Protein AF-A0A8T7EE71-F1 (afdb_monomer)

Mean predicted aligned error: 6.22 Å

Sequence (119 aa):
MILLFSFALTGLCLAYASLSLMQTAVTARWGGRTGWLFVLAALALAGLGVYIGRFLRWNSWDVFSNPTSLLLDLHLTLTTPLLLARTAVVTLGLTAVFTFTYITFTVLPQLSVSKRLGD

pLDDT: mean 88.12, std 9.08, range [51.06, 96.94]

Structure (mmCIF, N/CA/C/O backbone):
data_AF-A0A8T7EE71-F1
#
_entry.id   AF-A0A8T7EE7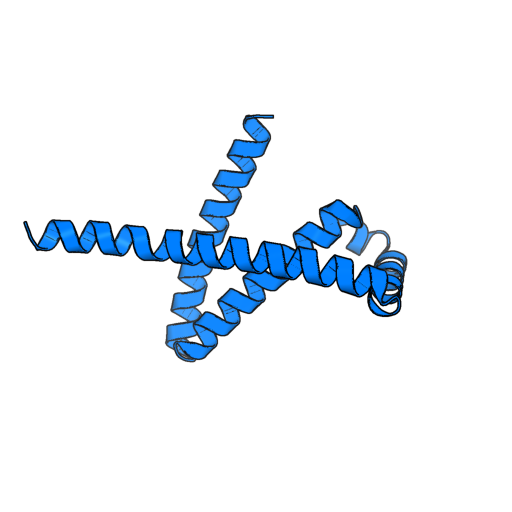1-F1
#
loop_
_atom_site.group_PDB
_atom_site.id
_atom_site.type_symbol
_atom_site.label_atom_id
_atom_site.label_alt_id
_atom_site.label_comp_id
_atom_site.label_asym_id
_atom_site.label_entity_id
_atom_site.label_seq_id
_atom_site.pdbx_PDB_ins_code
_atom_site.Cartn_x
_atom_site.Cartn_y
_atom_site.Cartn_z
_atom_site.occupancy
_atom_site.B_iso_or_equiv
_atom_site.auth_seq_id
_atom_site.auth_comp_id
_atom_site.auth_asym_id
_atom_site.auth_atom_id
_atom_site.pdbx_PDB_model_num
ATOM 1 N N . MET A 1 1 ? 19.239 14.069 4.786 1.00 75.19 1 MET A N 1
ATOM 2 C CA . MET A 1 1 ? 18.740 12.682 4.631 1.00 75.19 1 MET A CA 1
ATOM 3 C C . MET A 1 1 ? 17.862 12.230 5.794 1.00 75.19 1 MET A C 1
ATOM 5 O O . MET A 1 1 ? 16.815 11.664 5.524 1.00 75.19 1 MET A O 1
ATOM 9 N N . ILE A 1 2 ? 18.197 12.563 7.050 1.00 93.06 2 ILE A N 1
ATOM 10 C CA . ILE A 1 2 ? 17.329 12.293 8.217 1.00 93.06 2 ILE A CA 1
ATOM 11 C C . ILE A 1 2 ? 15.915 12.875 8.0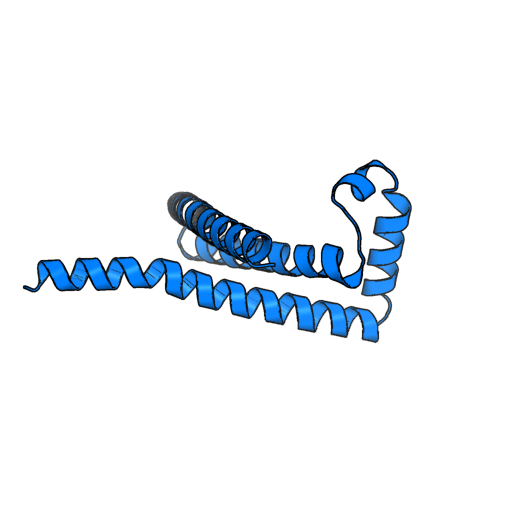75 1.00 93.06 2 ILE A C 1
ATOM 13 O O . ILE A 1 2 ? 14.958 12.166 8.335 1.00 93.06 2 ILE A O 1
ATOM 17 N N . LEU A 1 3 ? 15.757 14.105 7.569 1.00 94.50 3 LEU A N 1
ATOM 18 C CA . LEU A 1 3 ? 14.428 14.713 7.383 1.00 94.50 3 LEU A CA 1
ATOM 19 C C . LEU A 1 3 ? 13.527 13.926 6.419 1.00 94.50 3 LEU A C 1
ATOM 21 O O . LEU A 1 3 ? 12.364 13.694 6.725 1.00 94.50 3 LEU A O 1
ATOM 25 N N . LEU A 1 4 ? 14.068 13.483 5.278 1.00 93.50 4 LEU A N 1
ATOM 26 C CA . LEU A 1 4 ? 13.321 12.683 4.299 1.00 93.50 4 LEU A CA 1
ATOM 27 C C . LEU A 1 4 ? 12.935 11.322 4.878 1.00 93.50 4 LEU A C 1
ATOM 29 O O . LEU A 1 4 ? 11.827 10.848 4.653 1.00 93.50 4 LEU A O 1
ATOM 33 N N . PHE A 1 5 ? 13.836 10.715 5.650 1.00 93.19 5 PHE A N 1
ATOM 34 C CA . PHE A 1 5 ? 13.567 9.453 6.324 1.00 93.19 5 PHE A CA 1
ATOM 35 C C . PHE A 1 5 ? 12.482 9.599 7.396 1.00 93.19 5 PHE A C 1
ATOM 37 O O . PHE A 1 5 ? 11.525 8.830 7.401 1.00 93.19 5 PHE A O 1
ATOM 44 N N . SER A 1 6 ? 12.570 10.622 8.249 1.00 93.94 6 SER A N 1
ATOM 45 C CA . SER A 1 6 ? 11.541 10.918 9.249 1.00 93.94 6 SER A CA 1
ATOM 46 C C . SER A 1 6 ? 10.194 11.227 8.600 1.00 93.94 6 SER A C 1
ATOM 48 O O . SER A 1 6 ? 9.169 10.747 9.071 1.00 93.94 6 SER A O 1
ATOM 50 N N . PHE A 1 7 ? 10.177 11.976 7.495 1.00 94.88 7 PHE A N 1
ATOM 51 C CA . PHE A 1 7 ? 8.951 12.242 6.743 1.00 94.88 7 PHE A CA 1
ATOM 52 C C . PHE A 1 7 ? 8.347 10.957 6.164 1.00 94.88 7 PHE A C 1
ATOM 54 O O . PHE A 1 7 ? 7.147 10.729 6.305 1.00 94.88 7 PHE A O 1
ATOM 61 N N . ALA A 1 8 ? 9.173 10.084 5.578 1.00 93.19 8 ALA A N 1
ATOM 62 C CA . ALA A 1 8 ? 8.728 8.797 5.053 1.00 93.19 8 ALA A CA 1
ATOM 63 C C . ALA A 1 8 ? 8.165 7.883 6.154 1.00 93.19 8 ALA A C 1
ATOM 65 O O . ALA A 1 8 ? 7.111 7.282 5.959 1.00 93.19 8 ALA A O 1
ATOM 66 N N . LEU A 1 9 ? 8.820 7.811 7.319 1.00 94.12 9 LEU A N 1
ATOM 67 C CA . LEU A 1 9 ? 8.329 7.038 8.463 1.00 94.12 9 LEU A CA 1
ATOM 68 C C . LEU A 1 9 ? 7.004 7.583 8.997 1.00 94.12 9 LEU A C 1
ATOM 70 O O . LEU A 1 9 ? 6.065 6.815 9.188 1.00 94.12 9 LEU A O 1
ATOM 74 N N . THR A 1 10 ? 6.899 8.897 9.200 1.00 95.25 10 THR A N 1
ATOM 75 C CA . THR A 1 10 ? 5.651 9.524 9.654 1.00 95.25 10 THR A CA 1
ATOM 76 C C . THR A 1 10 ? 4.527 9.287 8.651 1.00 95.25 10 THR A C 1
ATOM 78 O O . THR A 1 10 ? 3.429 8.900 9.047 1.00 95.25 10 THR A O 1
ATOM 81 N N . GLY A 1 11 ? 4.805 9.448 7.354 1.00 95.38 11 GLY A N 1
ATOM 82 C CA . GLY A 1 11 ? 3.851 9.151 6.288 1.00 95.38 11 GLY A CA 1
ATOM 83 C C . GLY A 1 11 ? 3.398 7.690 6.296 1.00 95.38 11 GLY A C 1
ATOM 84 O O . GLY A 1 11 ? 2.205 7.426 6.167 1.00 95.38 11 GLY A O 1
ATOM 85 N N . LEU A 1 12 ? 4.316 6.746 6.523 1.00 95.19 12 LEU A N 1
ATOM 86 C CA . LEU A 1 12 ? 3.997 5.321 6.623 1.00 95.19 12 LEU A CA 1
ATOM 87 C C . LEU A 1 12 ? 3.106 5.014 7.836 1.00 95.19 12 LEU A C 1
ATOM 89 O O . LEU A 1 12 ? 2.102 4.318 7.696 1.00 95.19 12 LEU A O 1
ATOM 93 N N . CYS A 1 13 ? 3.423 5.572 9.007 1.00 95.38 13 CYS A N 1
ATOM 94 C CA . CYS A 1 13 ? 2.590 5.437 10.204 1.00 95.38 13 CYS A CA 1
ATOM 95 C C . CYS A 1 13 ? 1.176 5.988 9.973 1.00 95.38 13 CYS A C 1
ATOM 97 O O . CYS A 1 13 ? 0.191 5.346 10.338 1.00 95.38 13 CYS A O 1
ATOM 99 N N . LEU A 1 14 ? 1.068 7.157 9.332 1.00 96.06 14 LEU A N 1
ATOM 100 C CA . LEU A 1 14 ? -0.219 7.779 9.019 1.00 96.06 14 LEU A CA 1
ATOM 101 C C . LEU A 1 14 ? -1.016 6.951 8.001 1.00 96.06 14 LEU A C 1
ATOM 103 O O . LEU A 1 14 ? -2.225 6.774 8.158 1.00 96.06 14 LEU A O 1
ATOM 107 N N . ALA A 1 15 ? -0.338 6.386 6.999 1.00 95.44 15 ALA A N 1
ATOM 108 C CA . ALA A 1 15 ? -0.942 5.475 6.035 1.00 95.44 15 ALA A CA 1
ATOM 109 C C . ALA A 1 15 ? -1.501 4.218 6.719 1.00 95.4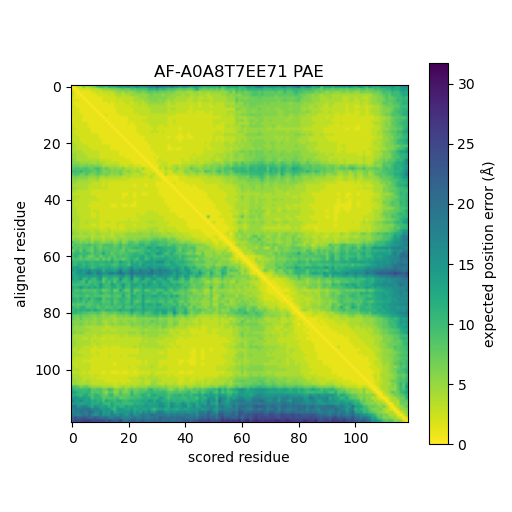4 15 ALA A C 1
ATOM 111 O O . ALA A 1 15 ? -2.633 3.830 6.438 1.00 95.44 15 ALA A O 1
ATOM 112 N N . TYR A 1 16 ? -0.765 3.614 7.657 1.00 96.56 16 TYR A N 1
ATOM 113 C CA . TYR A 1 16 ? -1.233 2.435 8.396 1.00 96.56 16 TYR A CA 1
ATOM 114 C C . TYR A 1 16 ? -2.388 2.739 9.350 1.00 96.56 16 TYR A C 1
ATOM 116 O O . TYR A 1 16 ? -3.320 1.941 9.431 1.00 96.56 16 TYR A O 1
ATOM 124 N N . ALA A 1 17 ? -2.381 3.897 10.014 1.00 95.06 17 ALA A N 1
ATOM 125 C CA . ALA A 1 17 ? -3.509 4.337 10.835 1.00 95.06 17 ALA A CA 1
ATOM 126 C C . ALA A 1 17 ? -4.783 4.562 9.996 1.00 95.06 17 ALA A C 1
ATOM 128 O O . ALA A 1 17 ? -5.871 4.143 10.382 1.00 95.06 17 ALA A O 1
ATOM 129 N N . SER A 1 18 ? -4.652 5.179 8.819 1.00 96.94 18 SER A N 1
ATOM 130 C CA . SER A 1 18 ? -5.771 5.350 7.883 1.00 96.94 18 SER A CA 1
ATOM 131 C C . SER A 1 18 ? -6.283 4.004 7.353 1.00 96.94 18 SER A C 1
ATOM 133 O O . SER A 1 18 ? -7.489 3.745 7.315 1.00 96.94 18 SER A O 1
ATOM 135 N N . LEU A 1 19 ? -5.362 3.105 6.995 1.00 96.50 19 LEU A N 1
ATOM 136 C CA . LEU A 1 19 ? -5.699 1.794 6.455 1.00 96.50 19 LEU A CA 1
ATOM 137 C C . LEU A 1 19 ? -6.415 0.908 7.479 1.00 96.50 19 LEU A C 1
ATOM 139 O O . LEU A 1 19 ? -7.339 0.195 7.097 1.00 96.50 19 LEU A O 1
ATOM 143 N N . SER A 1 20 ? -6.056 0.978 8.763 1.00 94.94 20 SER A N 1
ATOM 144 C CA . SER A 1 20 ? -6.728 0.204 9.815 1.00 94.94 20 SER A CA 1
ATOM 145 C C . SER A 1 20 ? -8.156 0.680 10.083 1.00 94.94 20 SER A C 1
ATOM 147 O O . SER A 1 20 ? -9.062 -0.144 10.256 1.00 94.94 20 SER A O 1
ATOM 149 N N . LEU A 1 21 ? -8.395 1.993 10.022 1.00 94.75 21 LEU A N 1
ATOM 150 C CA . LEU A 1 21 ? -9.742 2.568 10.073 1.00 94.75 21 LEU A CA 1
ATOM 151 C C . LEU A 1 21 ? -10.589 2.079 8.891 1.00 94.75 21 LEU A C 1
ATOM 153 O O . LEU A 1 21 ? -11.705 1.590 9.085 1.00 94.75 21 LEU A O 1
ATOM 157 N N . MET A 1 22 ? -10.036 2.130 7.676 1.00 96.06 22 MET A N 1
ATOM 158 C CA . MET A 1 22 ? -10.717 1.639 6.476 1.00 96.06 22 MET A CA 1
ATOM 159 C C . MET A 1 22 ? -10.945 0.126 6.512 1.00 96.06 22 MET A C 1
ATOM 161 O O . MET A 1 22 ? -12.040 -0.325 6.184 1.00 96.06 22 MET A O 1
ATOM 165 N N . GLN A 1 23 ? -9.971 -0.666 6.968 1.00 95.31 23 GLN A N 1
ATOM 166 C CA . GLN A 1 23 ? -10.136 -2.110 7.140 1.00 95.31 23 GLN A CA 1
ATOM 167 C C . GLN A 1 23 ? -11.302 -2.407 8.081 1.00 95.31 23 GLN A C 1
ATOM 169 O O . GLN A 1 23 ? -12.113 -3.282 7.779 1.00 95.31 23 GLN A O 1
ATOM 174 N N . THR A 1 24 ? -11.415 -1.673 9.189 1.00 93.75 24 THR A N 1
ATOM 175 C CA . THR A 1 24 ? -12.506 -1.840 10.158 1.00 93.75 24 THR A CA 1
ATOM 176 C C . THR A 1 24 ? -13.854 -1.472 9.539 1.00 93.75 24 THR A C 1
ATOM 178 O O . THR A 1 24 ? -14.806 -2.240 9.654 1.00 93.75 24 THR A O 1
ATOM 181 N N . ALA A 1 25 ? -13.931 -0.359 8.803 1.00 95.31 25 ALA A N 1
ATOM 182 C CA . ALA A 1 25 ? -15.151 0.067 8.114 1.00 95.31 25 ALA A CA 1
ATOM 183 C C . ALA A 1 25 ? -15.605 -0.934 7.030 1.00 95.31 25 ALA A C 1
ATOM 185 O O . ALA A 1 25 ? -16.779 -1.306 6.967 1.00 95.31 25 ALA A O 1
ATOM 186 N N . VAL A 1 26 ? -14.672 -1.419 6.206 1.00 95.12 26 VAL A N 1
ATOM 187 C CA . VAL A 1 26 ? -14.920 -2.439 5.170 1.00 95.12 26 VAL A CA 1
ATOM 188 C C . VAL A 1 26 ? -15.326 -3.766 5.811 1.00 95.12 26 VAL A C 1
ATOM 190 O O . VAL A 1 26 ? -16.251 -4.426 5.335 1.00 95.12 26 VAL A O 1
ATOM 193 N N . THR A 1 27 ? -14.677 -4.139 6.915 1.00 95.12 27 THR A N 1
ATOM 194 C CA . THR A 1 27 ? -14.994 -5.359 7.667 1.00 95.12 27 THR A CA 1
ATOM 195 C C . THR A 1 27 ? -16.389 -5.299 8.272 1.00 95.12 27 THR A C 1
ATOM 197 O O . THR A 1 27 ? -17.123 -6.281 8.190 1.00 95.12 27 THR A O 1
ATOM 200 N N . ALA A 1 28 ? -16.787 -4.148 8.817 1.00 93.12 28 ALA A N 1
ATOM 201 C CA . ALA A 1 28 ? -18.118 -3.954 9.379 1.00 93.12 28 ALA A CA 1
ATOM 202 C C . ALA A 1 28 ? -19.227 -4.052 8.317 1.00 93.12 28 ALA A C 1
ATOM 204 O O . ALA A 1 28 ? -20.317 -4.531 8.618 1.00 93.12 28 ALA A O 1
ATOM 205 N N . ARG A 1 29 ? -18.959 -3.624 7.073 1.00 93.44 29 ARG A N 1
ATOM 206 C CA . ARG A 1 29 ? -19.965 -3.596 5.998 1.00 93.44 29 ARG A CA 1
ATOM 207 C C . ARG A 1 29 ? -20.046 -4.883 5.175 1.00 93.44 29 ARG A C 1
ATOM 209 O O . ARG A 1 29 ? -21.136 -5.254 4.749 1.00 93.44 29 ARG A O 1
ATOM 216 N N . TRP A 1 30 ? -18.913 -5.534 4.917 1.00 90.94 30 TRP A N 1
ATOM 217 C CA . TRP A 1 30 ? -18.820 -6.659 3.97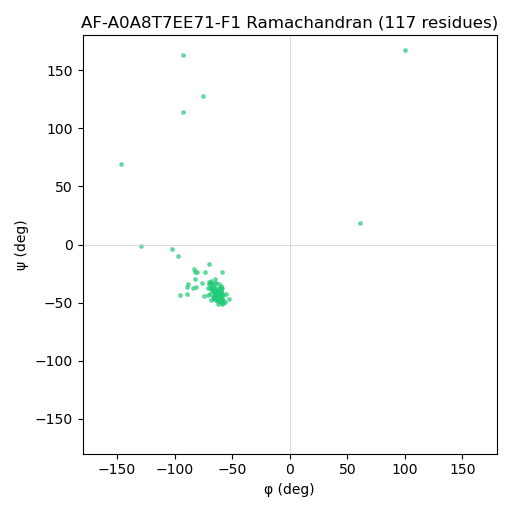3 1.00 90.94 30 TRP A CA 1
ATOM 218 C C . TRP A 1 30 ? -18.123 -7.907 4.543 1.00 90.94 30 TRP A C 1
ATOM 220 O O . TRP A 1 30 ? -18.064 -8.940 3.876 1.00 90.94 30 TRP A O 1
ATOM 230 N N . GLY A 1 31 ? -17.652 -7.848 5.794 1.00 93.50 31 GLY A N 1
ATOM 231 C CA . GLY A 1 31 ? -17.052 -8.969 6.518 1.00 93.50 31 GLY A CA 1
ATOM 232 C C . GLY A 1 31 ? -15.518 -8.967 6.552 1.00 93.50 31 GLY A C 1
ATOM 233 O O . GLY A 1 31 ? -14.832 -8.246 5.830 1.00 93.50 31 GLY A O 1
ATOM 234 N N . GLY A 1 32 ? -14.944 -9.816 7.411 1.00 90.06 32 GLY A N 1
ATOM 235 C 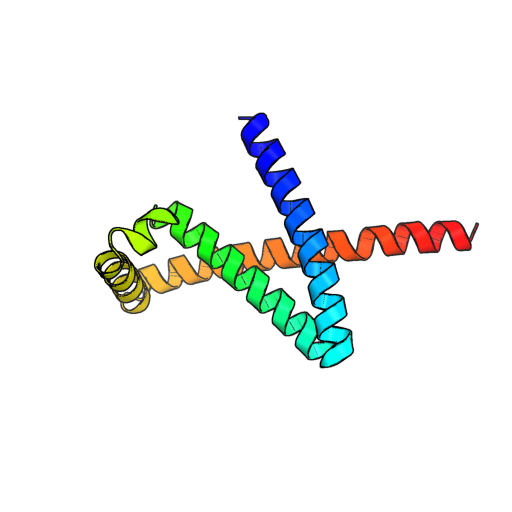CA . GLY A 1 32 ? -13.494 -9.826 7.667 1.00 90.06 32 GLY A CA 1
ATOM 236 C C . GLY A 1 32 ? -12.639 -10.204 6.455 1.00 90.06 32 GLY A C 1
ATOM 237 O O . GLY A 1 32 ? -11.550 -9.663 6.271 1.00 90.06 32 GLY A O 1
ATOM 238 N N . ARG A 1 33 ? -13.138 -11.092 5.583 1.00 93.00 33 ARG A N 1
ATOM 239 C CA . ARG A 1 33 ? -12.412 -11.520 4.373 1.00 93.00 33 ARG A CA 1
ATOM 240 C C . ARG A 1 33 ? -12.237 -10.370 3.382 1.00 93.00 33 ARG A C 1
ATOM 242 O O . ARG A 1 33 ? -11.141 -10.175 2.868 1.00 93.00 33 ARG A O 1
ATOM 249 N N . THR A 1 34 ? -13.288 -9.586 3.146 1.00 93.12 34 THR A N 1
ATOM 250 C CA . THR A 1 34 ? -13.228 -8.423 2.248 1.00 93.12 34 THR A CA 1
ATOM 251 C C . THR A 1 34 ? -12.380 -7.302 2.835 1.00 93.12 34 THR A C 1
ATOM 253 O O . THR A 1 34 ? -11.678 -6.632 2.085 1.00 93.12 34 THR A O 1
ATOM 256 N N . GLY A 1 35 ? -12.371 -7.139 4.164 1.00 93.31 35 GLY A N 1
ATOM 257 C CA . GLY A 1 35 ? -11.457 -6.223 4.852 1.00 93.31 35 GLY A CA 1
ATOM 258 C C . GLY A 1 35 ? -9.987 -6.543 4.579 1.00 93.31 35 GLY A C 1
ATOM 259 O O . GLY A 1 35 ? -9.222 -5.661 4.197 1.00 93.31 35 GLY A O 1
ATOM 260 N N . TRP A 1 36 ? -9.596 -7.812 4.703 1.00 95.19 36 TRP A N 1
ATOM 261 C CA . TRP A 1 36 ? -8.228 -8.244 4.393 1.00 95.19 36 TRP A CA 1
ATOM 262 C C . TRP A 1 36 ? -7.884 -8.154 2.906 1.00 95.19 36 TRP A C 1
ATOM 264 O O . TRP A 1 36 ? -6.790 -7.707 2.571 1.00 95.19 36 TRP A O 1
ATOM 274 N N . LEU A 1 37 ? -8.808 -8.518 2.011 1.00 96.00 37 LEU A N 1
ATOM 275 C CA . LEU A 1 37 ? -8.603 -8.345 0.568 1.00 96.00 37 LEU A CA 1
ATOM 276 C C . LEU A 1 37 ? -8.387 -6.872 0.202 1.00 96.00 37 LEU A C 1
ATOM 278 O O . LEU A 1 37 ? -7.496 -6.570 -0.588 1.00 96.00 37 LEU A O 1
ATOM 282 N N . PHE A 1 38 ? -9.148 -5.959 0.809 1.00 95.88 38 PHE A N 1
ATOM 283 C CA . PHE A 1 38 ? -8.970 -4.520 0.625 1.00 95.88 38 PHE A CA 1
ATOM 284 C C . PHE A 1 38 ? -7.585 -4.050 1.087 1.00 95.88 38 PHE A C 1
ATOM 286 O O . PHE A 1 38 ? -6.909 -3.335 0.351 1.00 95.88 38 PHE A O 1
ATOM 293 N N . VAL A 1 39 ? -7.132 -4.494 2.266 1.00 96.44 39 VAL A N 1
ATOM 294 C CA . VAL A 1 39 ? -5.784 -4.190 2.776 1.00 96.44 39 VAL A CA 1
ATOM 295 C C . VAL A 1 39 ? -4.711 -4.692 1.815 1.00 96.44 39 VAL A C 1
ATOM 297 O O . VAL A 1 39 ? -3.851 -3.915 1.409 1.00 96.44 39 VAL A O 1
ATOM 300 N N . LEU A 1 40 ? -4.775 -5.960 1.404 1.00 96.62 40 LEU A N 1
ATOM 301 C CA . LEU A 1 40 ? -3.791 -6.538 0.486 1.00 96.62 40 LEU A CA 1
ATOM 302 C C . LEU A 1 40 ? -3.771 -5.807 -0.859 1.00 96.62 40 LEU A C 1
ATOM 304 O O . LEU A 1 40 ? -2.692 -5.517 -1.370 1.00 96.62 40 LEU A O 1
ATOM 308 N N . ALA A 1 41 ? -4.937 -5.455 -1.404 1.00 96.62 41 ALA A N 1
ATOM 309 C CA . ALA A 1 41 ? -5.029 -4.670 -2.629 1.00 96.62 41 ALA A CA 1
ATOM 310 C C . ALA A 1 41 ? -4.402 -3.278 -2.455 1.00 96.62 41 ALA A C 1
ATOM 312 O O . ALA A 1 41 ? -3.564 -2.882 -3.262 1.00 96.62 41 ALA A O 1
ATOM 313 N N . ALA A 1 42 ? -4.735 -2.556 -1.383 1.00 96.69 42 ALA A N 1
ATOM 314 C CA . ALA A 1 42 ? -4.178 -1.232 -1.109 1.00 96.69 42 ALA A CA 1
ATOM 315 C C . ALA A 1 42 ? -2.646 -1.267 -0.958 1.00 96.69 42 ALA A C 1
ATOM 317 O O . ALA A 1 42 ? -1.946 -0.435 -1.538 1.00 96.69 42 ALA A O 1
ATOM 318 N N . LEU A 1 43 ? -2.108 -2.257 -0.238 1.00 96.75 43 LEU A N 1
ATOM 319 C CA . LEU A 1 43 ? -0.663 -2.435 -0.063 1.00 96.75 43 LEU A CA 1
ATOM 320 C C . LEU A 1 43 ? 0.037 -2.890 -1.354 1.00 96.75 43 LEU A C 1
ATOM 322 O O . LEU A 1 43 ? 1.174 -2.485 -1.613 1.00 96.75 43 LEU A O 1
ATOM 326 N N . ALA A 1 44 ? -0.631 -3.693 -2.187 1.00 95.00 44 ALA A N 1
ATOM 327 C CA . ALA A 1 44 ? -0.148 -4.059 -3.516 1.00 95.00 44 ALA A CA 1
ATOM 328 C C . ALA A 1 44 ? -0.039 -2.840 -4.433 1.00 95.00 44 ALA A C 1
ATOM 330 O O . ALA A 1 44 ? 1.011 -2.610 -5.038 1.00 95.00 44 ALA A O 1
ATOM 331 N N . LEU A 1 45 ? -1.083 -2.010 -4.468 1.00 94.44 45 LEU A N 1
ATOM 332 C CA . LEU A 1 45 ? -1.087 -0.760 -5.223 1.00 94.44 45 LEU A CA 1
ATOM 333 C C . LEU A 1 45 ? -0.023 0.217 -4.705 1.00 94.44 45 LEU A C 1
ATOM 335 O O . LEU A 1 45 ? 0.652 0.855 -5.510 1.00 94.44 45 LEU A O 1
ATOM 339 N N . ALA A 1 46 ? 0.191 0.297 -3.389 1.00 94.00 46 ALA A N 1
ATOM 340 C CA . ALA A 1 46 ? 1.262 1.111 -2.817 1.00 94.00 46 ALA A CA 1
ATOM 341 C C . ALA A 1 46 ? 2.656 0.624 -3.259 1.00 94.00 46 ALA A C 1
ATOM 343 O O . ALA A 1 46 ? 3.490 1.428 -3.678 1.00 94.00 46 ALA A O 1
ATOM 344 N N . GLY A 1 47 ? 2.902 -0.692 -3.230 1.00 93.44 47 GLY A N 1
ATOM 345 C CA . GLY A 1 47 ? 4.145 -1.291 -3.731 1.00 93.44 47 GLY A CA 1
ATOM 346 C C . GLY A 1 47 ? 4.367 -1.040 -5.227 1.00 93.44 47 GLY A C 1
ATOM 347 O O . GLY A 1 47 ? 5.483 -0.729 -5.648 1.00 93.44 47 GLY A O 1
ATOM 348 N N . LEU A 1 48 ? 3.302 -1.108 -6.031 1.00 91.38 48 LEU A N 1
ATOM 349 C CA . LEU A 1 48 ? 3.336 -0.760 -7.453 1.00 91.38 48 LEU A CA 1
ATOM 350 C C . LEU A 1 48 ? 3.653 0.728 -7.659 1.00 91.38 48 LEU A C 1
ATOM 352 O O . LEU A 1 48 ? 4.505 1.061 -8.478 1.00 91.38 48 LEU A O 1
ATOM 356 N N . GLY A 1 49 ? 3.031 1.620 -6.887 1.00 89.81 49 GLY A N 1
ATOM 357 C CA . GLY A 1 49 ? 3.293 3.060 -6.944 1.00 89.81 49 GLY A CA 1
ATOM 358 C C . GLY A 1 49 ? 4.754 3.404 -6.648 1.00 89.81 49 GLY A C 1
ATOM 359 O O . GLY A 1 49 ? 5.362 4.195 -7.369 1.00 89.81 49 GLY A O 1
ATOM 360 N N . VAL A 1 50 ? 5.362 2.746 -5.653 1.00 91.62 50 VAL A N 1
ATOM 361 C CA . VAL A 1 50 ? 6.801 2.883 -5.370 1.00 91.62 50 VAL A CA 1
ATOM 362 C C . VAL A 1 50 ? 7.646 2.405 -6.553 1.00 91.62 50 VAL A C 1
ATOM 364 O O . VAL A 1 50 ? 8.635 3.057 -6.887 1.00 91.62 50 VAL A O 1
ATOM 367 N N . TYR A 1 51 ? 7.272 1.299 -7.207 1.00 90.31 51 TYR A N 1
ATOM 368 C CA . TYR A 1 51 ? 7.979 0.832 -8.401 1.00 90.31 51 TYR A CA 1
ATOM 369 C C . TYR A 1 51 ? 7.905 1.860 -9.541 1.00 90.31 51 TYR A C 1
ATOM 371 O O . TYR A 1 51 ? 8.940 2.237 -10.097 1.00 90.31 51 TYR A O 1
ATOM 379 N N . ILE A 1 52 ? 6.703 2.364 -9.837 1.00 87.88 52 ILE A N 1
ATOM 380 C CA . ILE A 1 52 ? 6.474 3.370 -10.882 1.00 87.88 52 ILE A CA 1
ATOM 381 C C . ILE A 1 52 ? 7.310 4.628 -10.603 1.00 87.88 52 ILE A C 1
ATOM 383 O O . ILE A 1 52 ? 8.085 5.061 -11.454 1.00 87.88 52 ILE A O 1
ATOM 387 N N . GLY A 1 53 ? 7.243 5.173 -9.388 1.00 85.81 53 GLY A N 1
ATOM 388 C CA . GLY A 1 53 ? 7.990 6.383 -9.038 1.00 85.81 53 GLY A CA 1
ATOM 389 C C . GLY A 1 53 ? 9.510 6.183 -9.009 1.00 85.81 53 GLY A C 1
ATOM 390 O O . GLY A 1 53 ? 10.261 7.088 -9.361 1.00 85.81 53 GLY A O 1
ATOM 391 N N . ARG A 1 54 ? 9.998 4.999 -8.615 1.00 85.12 54 ARG A N 1
ATOM 392 C CA . ARG A 1 54 ? 11.441 4.763 -8.427 1.00 85.12 54 ARG A CA 1
ATOM 393 C C . ARG A 1 54 ? 12.163 4.289 -9.685 1.00 85.12 54 ARG A C 1
ATOM 395 O O . ARG A 1 54 ? 13.287 4.721 -9.928 1.00 85.12 54 ARG A O 1
ATOM 402 N N . PHE A 1 55 ? 11.570 3.369 -10.439 1.00 82.19 55 PHE A N 1
ATOM 403 C CA . PHE A 1 55 ? 12.212 2.768 -11.615 1.00 82.19 55 PHE A CA 1
ATOM 404 C C . PHE A 1 55 ? 11.804 3.480 -12.890 1.00 82.19 55 PHE A C 1
ATOM 406 O O . PHE A 1 55 ? 12.642 3.763 -13.739 1.00 82.19 55 PHE A O 1
ATOM 413 N N . LEU A 1 56 ? 10.515 3.777 -12.979 1.00 81.12 56 LEU A N 1
ATOM 414 C CA . LEU A 1 56 ? 9.901 4.424 -14.120 1.00 81.12 56 LEU A CA 1
ATOM 415 C C . LEU A 1 56 ? 10.087 5.958 -14.032 1.00 81.12 56 LEU A C 1
ATOM 417 O O . LEU A 1 56 ? 10.110 6.629 -15.055 1.00 81.12 56 LEU A O 1
ATOM 421 N N . ARG A 1 57 ? 10.338 6.502 -12.827 1.00 82.88 57 ARG A N 1
ATOM 422 C CA . ARG A 1 57 ? 10.597 7.935 -12.547 1.00 82.88 57 ARG 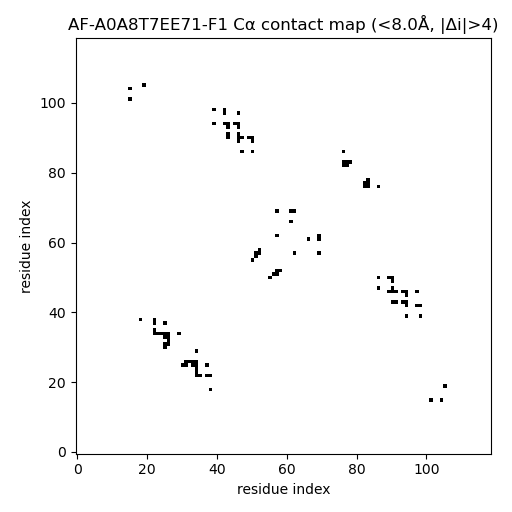A CA 1
ATOM 423 C C . ARG A 1 57 ? 9.440 8.862 -12.921 1.00 82.88 57 ARG A C 1
ATOM 425 O O . ARG A 1 57 ? 9.628 10.072 -13.021 1.00 82.88 57 ARG A O 1
ATOM 432 N N . TRP A 1 58 ? 8.256 8.283 -13.070 1.00 80.88 58 TRP A N 1
ATOM 433 C CA . TRP A 1 58 ? 7.018 8.994 -13.324 1.00 80.88 58 TRP A CA 1
ATOM 434 C C . TRP A 1 58 ? 6.536 9.670 -12.039 1.00 80.88 58 TRP A C 1
ATOM 436 O O . TRP A 1 58 ? 6.411 9.022 -10.995 1.00 80.88 58 TRP A O 1
ATOM 446 N N . ASN A 1 59 ? 6.256 10.968 -12.112 1.00 78.44 59 ASN A N 1
ATOM 447 C CA . ASN A 1 59 ? 5.634 11.721 -11.029 1.00 78.44 59 ASN A CA 1
ATOM 448 C C . ASN A 1 59 ? 4.112 11.755 -11.192 1.00 78.44 59 ASN A C 1
ATOM 450 O O . ASN A 1 59 ? 3.574 11.583 -12.284 1.00 78.44 59 ASN A O 1
ATOM 454 N N . SER A 1 60 ? 3.401 12.093 -10.115 1.00 75.19 60 SER A N 1
ATOM 455 C CA . SER A 1 60 ? 1.943 12.274 -10.153 1.00 75.19 60 SER A CA 1
ATOM 456 C C . SER A 1 60 ? 1.492 13.353 -11.148 1.00 75.19 60 SER A C 1
ATOM 458 O O . SER A 1 60 ? 0.358 13.318 -11.613 1.00 75.19 60 SER A O 1
ATOM 460 N N . TRP A 1 61 ? 2.370 14.303 -11.491 1.00 77.75 61 TRP A N 1
ATOM 461 C CA . TRP A 1 61 ? 2.091 15.361 -12.468 1.00 77.75 61 TRP A CA 1
ATOM 462 C C . TRP A 1 61 ? 2.234 14.903 -13.929 1.00 77.75 61 TRP A C 1
ATOM 464 O O . TRP A 1 61 ? 1.594 15.453 -14.830 1.00 77.75 61 TRP A O 1
ATOM 474 N N . ASP A 1 62 ? 3.021 13.854 -14.169 1.00 78.38 62 ASP A N 1
ATOM 475 C CA . ASP A 1 62 ? 3.258 13.328 -15.513 1.00 78.38 62 ASP A CA 1
ATOM 476 C C . ASP A 1 62 ? 2.033 12.572 -16.048 1.00 78.38 62 ASP A C 1
ATOM 478 O O . ASP A 1 62 ? 1.808 12.540 -17.254 1.00 78.38 62 ASP A O 1
ATOM 482 N N . VAL A 1 63 ? 1.174 12.068 -15.153 1.00 77.69 63 VAL A N 1
ATOM 483 C CA . VAL A 1 63 ? -0.133 11.479 -15.497 1.00 77.69 63 VAL A CA 1
ATOM 484 C C . VAL A 1 63 ? -1.029 12.486 -16.226 1.00 77.69 63 VAL A C 1
ATOM 486 O O . VAL A 1 63 ? -1.748 12.112 -17.148 1.00 77.69 63 VAL A O 1
ATOM 489 N N . PHE A 1 64 ? -0.979 13.763 -15.836 1.00 77.81 64 PHE A N 1
ATOM 490 C CA . PHE A 1 64 ? -1.781 14.823 -16.454 1.00 77.81 64 PHE A CA 1
ATOM 491 C C . PHE A 1 64 ? -1.085 15.455 -17.658 1.00 77.81 64 PHE A C 1
ATOM 493 O O . PHE A 1 64 ? -1.749 15.837 -18.617 1.00 77.81 64 PHE A O 1
ATOM 500 N N . SER A 1 65 ? 0.244 15.562 -17.611 1.00 79.31 65 SER A N 1
ATOM 501 C CA . SER A 1 65 ? 1.016 16.247 -18.650 1.00 79.31 65 SER A CA 1
ATOM 502 C C . SER A 1 65 ? 1.273 15.366 -19.873 1.00 79.31 65 SER A C 1
ATOM 504 O O . SER A 1 65 ? 1.262 15.873 -20.989 1.00 79.31 65 SER A O 1
ATOM 506 N N . ASN A 1 66 ? 1.493 14.059 -19.685 1.00 74.62 66 ASN A N 1
ATOM 507 C CA . ASN A 1 66 ? 1.809 13.111 -20.758 1.00 74.62 66 ASN A CA 1
ATOM 508 C C . ASN A 1 66 ? 1.230 11.705 -20.471 1.00 74.62 66 ASN A C 1
ATOM 510 O O . ASN A 1 66 ? 1.975 10.751 -20.232 1.00 74.62 66 ASN A O 1
ATOM 514 N N . PRO A 1 67 ? -0.105 11.536 -20.515 1.00 77.44 67 PRO A N 1
ATOM 515 C CA . PRO A 1 67 ? -0.752 10.255 -20.212 1.00 77.44 67 PRO A CA 1
ATOM 516 C C . PRO A 1 67 ? -0.410 9.146 -21.220 1.00 77.44 67 PRO A C 1
ATOM 518 O O . PRO A 1 67 ? -0.397 7.966 -20.873 1.00 77.44 67 PRO A O 1
ATOM 521 N N . THR A 1 68 ? -0.133 9.501 -22.478 1.00 78.62 68 THR A N 1
ATOM 522 C CA . THR A 1 68 ? 0.101 8.536 -23.562 1.00 78.62 68 THR A CA 1
ATOM 523 C C . THR A 1 68 ? 1.424 7.796 -23.417 1.00 78.62 68 THR A C 1
ATOM 525 O O . THR A 1 68 ? 1.452 6.578 -23.576 1.00 78.62 68 THR A O 1
ATOM 528 N N . SER A 1 69 ? 2.508 8.489 -23.068 1.00 77.56 69 SER A N 1
ATOM 529 C CA . SER A 1 69 ? 3.806 7.853 -22.828 1.00 77.56 69 SER A CA 1
ATOM 530 C C . SER A 1 69 ? 3.797 6.984 -21.569 1.00 77.56 69 SER A C 1
ATOM 532 O O . SER A 1 69 ? 4.424 5.928 -21.576 1.00 77.56 69 SER A O 1
ATOM 534 N N . LEU A 1 70 ? 3.007 7.337 -20.545 1.00 79.25 70 LEU A N 1
ATOM 535 C CA . LEU A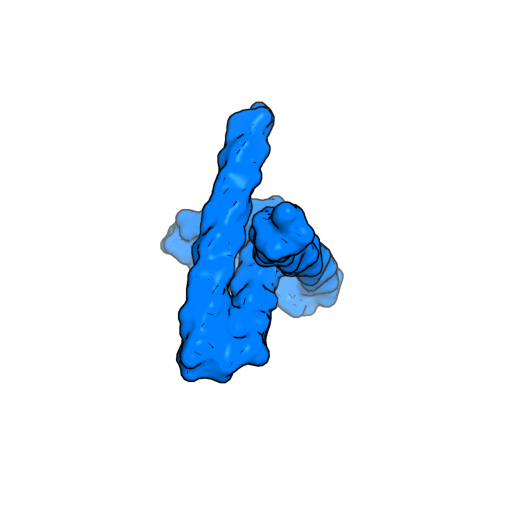 1 70 ? 2.857 6.515 -19.337 1.00 79.25 70 LEU A CA 1
ATOM 536 C C . LEU A 1 70 ? 2.231 5.161 -19.666 1.00 79.25 70 LEU A C 1
ATOM 538 O O . LEU A 1 70 ? 2.703 4.114 -19.222 1.00 79.25 70 LEU A O 1
ATOM 542 N N . LEU A 1 71 ? 1.165 5.177 -20.468 1.00 78.69 71 LEU A N 1
ATOM 543 C CA . LEU A 1 71 ? 0.486 3.957 -20.897 1.00 78.69 71 LEU A CA 1
ATOM 544 C C . LEU A 1 71 ? 1.380 3.093 -21.789 1.00 78.69 71 LEU A C 1
ATOM 546 O O . LEU A 1 71 ? 1.343 1.869 -21.674 1.00 78.69 71 LEU A O 1
ATOM 550 N N . LEU A 1 72 ? 2.199 3.713 -22.641 1.00 81.38 72 LEU A N 1
ATOM 551 C CA . LEU A 1 72 ? 3.126 3.002 -23.520 1.00 81.38 72 LEU A CA 1
ATOM 552 C C . LEU A 1 72 ? 4.231 2.299 -22.712 1.00 81.38 72 LEU A C 1
ATOM 554 O O . LEU A 1 72 ? 4.471 1.111 -22.919 1.00 81.38 72 LEU A O 1
ATOM 558 N N . ASP A 1 73 ? 4.823 2.976 -21.726 1.00 80.44 73 ASP A N 1
ATOM 559 C CA . ASP A 1 73 ? 5.834 2.389 -20.836 1.00 80.44 73 ASP A CA 1
ATOM 560 C C . ASP A 1 73 ? 5.271 1.240 -19.989 1.00 80.44 73 ASP A C 1
ATOM 562 O O . ASP A 1 73 ? 5.907 0.188 -19.845 1.00 80.44 73 ASP A O 1
ATOM 566 N N . LEU A 1 74 ? 4.054 1.402 -19.455 1.00 81.69 74 LEU A N 1
ATOM 567 C CA . LEU A 1 74 ? 3.359 0.322 -18.751 1.00 81.69 74 LEU A CA 1
ATOM 568 C C . LEU A 1 74 ? 3.085 -0.857 -19.687 1.00 81.69 74 LEU A C 1
ATOM 570 O O . LEU A 1 74 ? 3.319 -2.004 -19.309 1.00 81.69 74 LEU A O 1
ATOM 574 N N . HIS A 1 75 ? 2.646 -0.592 -20.918 1.00 83.19 75 HIS A N 1
ATOM 575 C CA . HIS A 1 75 ? 2.389 -1.638 -21.901 1.00 83.19 75 HIS A CA 1
ATOM 576 C C . HIS A 1 75 ? 3.664 -2.415 -22.257 1.00 83.19 75 HIS A C 1
ATOM 578 O O . HIS A 1 75 ? 3.654 -3.643 -22.209 1.00 83.19 75 HIS A O 1
ATOM 584 N N . LEU A 1 76 ? 4.780 -1.728 -22.523 1.00 82.56 76 LEU A N 1
ATOM 585 C CA . LEU A 1 76 ? 6.083 -2.354 -22.792 1.00 82.56 76 LEU A CA 1
ATOM 586 C C . LEU A 1 76 ? 6.591 -3.184 -21.607 1.00 82.56 76 LEU A C 1
ATOM 588 O O . LEU A 1 76 ? 7.162 -4.264 -21.786 1.00 82.56 76 LEU A O 1
ATOM 592 N N . THR A 1 77 ? 6.356 -2.699 -20.387 1.00 81.38 77 THR A N 1
ATOM 593 C CA . THR A 1 77 ? 6.705 -3.413 -19.154 1.00 81.38 77 THR A CA 1
ATOM 594 C C . THR A 1 77 ? 5.899 -4.706 -19.007 1.00 81.38 77 THR A C 1
ATOM 596 O O . THR A 1 77 ? 6.452 -5.717 -18.579 1.00 81.38 77 THR A O 1
ATOM 599 N N . LEU A 1 78 ? 4.615 -4.695 -19.382 1.00 82.69 78 LEU A N 1
ATOM 600 C CA . LEU A 1 78 ? 3.732 -5.863 -19.308 1.00 82.69 78 LEU A CA 1
ATOM 601 C C . LEU A 1 78 ? 3.985 -6.881 -20.430 1.00 82.69 78 LEU A C 1
ATOM 603 O O . LEU A 1 78 ? 3.832 -8.079 -20.200 1.00 82.69 78 LEU A O 1
ATOM 607 N N . THR A 1 79 ? 4.373 -6.432 -21.625 1.00 86.62 79 THR A N 1
ATOM 608 C CA . THR A 1 79 ? 4.635 -7.319 -22.773 1.00 86.62 79 THR A CA 1
ATOM 609 C C . THR A 1 79 ? 6.028 -7.939 -22.748 1.00 86.62 79 THR A C 1
ATOM 611 O O . THR A 1 79 ? 6.229 -9.014 -23.313 1.00 86.62 79 THR A O 1
ATOM 614 N N . THR A 1 80 ? 6.991 -7.309 -22.069 1.00 88.25 80 THR A N 1
ATOM 615 C CA . THR A 1 80 ? 8.355 -7.834 -21.973 1.00 88.25 80 THR A CA 1
ATOM 616 C C . THR A 1 80 ? 8.513 -8.705 -20.720 1.00 88.25 80 THR A C 1
ATOM 618 O O . THR A 1 80 ? 8.502 -8.174 -19.607 1.00 88.25 80 THR A O 1
ATOM 621 N N . PRO A 1 81 ? 8.751 -10.026 -20.847 1.00 86.62 81 PRO A N 1
ATOM 622 C CA . PRO A 1 81 ? 8.716 -10.954 -19.711 1.00 86.62 81 PRO A CA 1
ATOM 623 C C . PRO A 1 81 ? 9.755 -10.633 -18.629 1.00 86.62 81 PRO A C 1
ATOM 625 O O . PRO A 1 81 ? 9.483 -10.787 -17.440 1.00 86.62 81 PRO A O 1
ATOM 628 N N . LEU A 1 82 ? 10.932 -10.132 -19.017 1.00 89.88 82 LEU A N 1
ATOM 629 C CA . LEU A 1 82 ? 11.979 -9.747 -18.070 1.00 89.88 82 LEU A CA 1
ATOM 630 C C . LEU A 1 82 ? 11.597 -8.505 -17.245 1.00 89.88 82 LEU A C 1
ATOM 632 O O . LEU A 1 82 ? 11.829 -8.473 -16.035 1.00 89.88 82 LEU A O 1
ATOM 636 N N . LEU A 1 83 ? 11.002 -7.488 -17.878 1.00 86.69 83 LEU A N 1
ATOM 637 C CA . LEU A 1 83 ? 10.547 -6.283 -17.177 1.00 86.69 83 LEU A CA 1
ATOM 638 C C . LEU A 1 83 ? 9.332 -6.581 -16.297 1.00 86.69 83 LEU A C 1
ATOM 640 O O . LEU A 1 83 ? 9.264 -6.080 -15.170 1.00 86.69 83 LEU A O 1
ATOM 644 N N . LEU A 1 84 ? 8.425 -7.438 -16.765 1.00 88.38 84 LEU A N 1
ATOM 645 C CA . LEU A 1 84 ? 7.303 -7.925 -15.974 1.00 88.38 84 LEU A CA 1
ATOM 646 C C . LEU A 1 84 ? 7.796 -8.663 -14.726 1.00 88.38 84 LEU A C 1
ATOM 648 O O . LEU A 1 84 ? 7.356 -8.344 -13.624 1.00 88.38 84 LEU A O 1
ATOM 652 N N . ALA A 1 85 ? 8.751 -9.588 -14.874 1.00 89.06 85 ALA A N 1
ATOM 653 C CA . ALA A 1 85 ? 9.333 -10.315 -13.747 1.00 89.06 85 ALA A CA 1
ATOM 654 C C . ALA A 1 85 ? 9.993 -9.364 -12.739 1.00 89.06 85 ALA A C 1
ATOM 656 O O . ALA A 1 85 ? 9.761 -9.479 -11.537 1.00 89.06 85 ALA A O 1
ATOM 657 N N . ARG A 1 86 ? 10.760 -8.373 -13.214 1.00 88.19 86 ARG A N 1
ATOM 658 C CA . ARG A 1 86 ? 11.374 -7.355 -12.349 1.00 88.19 86 ARG A CA 1
ATOM 659 C C . ARG A 1 86 ? 10.326 -6.546 -11.583 1.00 88.19 86 ARG A C 1
ATOM 661 O O . ARG A 1 86 ? 10.466 -6.362 -10.375 1.00 88.19 86 ARG A O 1
ATOM 668 N N . THR A 1 87 ? 9.290 -6.083 -12.278 1.00 89.94 87 THR A N 1
ATOM 669 C CA . THR A 1 87 ? 8.179 -5.325 -11.687 1.00 89.94 87 THR A CA 1
ATOM 670 C C . THR A 1 87 ? 7.469 -6.164 -10.634 1.00 89.94 87 THR A C 1
ATOM 672 O O . THR A 1 87 ? 7.328 -5.729 -9.495 1.00 89.94 87 THR A O 1
ATOM 675 N N . ALA A 1 88 ? 7.112 -7.402 -10.978 1.00 90.50 88 ALA A N 1
ATOM 676 C CA . ALA A 1 88 ? 6.432 -8.326 -10.085 1.00 90.50 88 ALA A CA 1
ATOM 677 C C . ALA A 1 88 ? 7.260 -8.620 -8.829 1.00 90.50 88 ALA A C 1
ATOM 679 O O . ALA A 1 88 ? 6.735 -8.504 -7.728 1.00 90.50 88 ALA A O 1
ATOM 680 N N . VAL A 1 89 ? 8.554 -8.931 -8.962 1.00 94.25 89 VAL A N 1
ATOM 681 C CA . VAL A 1 89 ? 9.428 -9.221 -7.811 1.00 94.25 89 VAL A CA 1
ATOM 682 C C . VAL A 1 89 ? 9.514 -8.024 -6.866 1.00 94.25 89 VAL A C 1
ATOM 684 O O . VAL A 1 89 ? 9.376 -8.189 -5.654 1.00 94.25 89 VAL A O 1
ATOM 687 N N . VAL A 1 90 ? 9.709 -6.814 -7.397 1.00 93.19 90 VAL A N 1
ATOM 688 C CA . VAL A 1 90 ? 9.804 -5.610 -6.561 1.00 93.19 90 VAL A CA 1
ATOM 689 C C . VAL A 1 90 ? 8.465 -5.284 -5.908 1.00 93.19 90 VAL A C 1
ATOM 691 O O . VAL A 1 90 ? 8.424 -5.044 -4.702 1.00 93.19 90 VAL A O 1
ATOM 694 N N . THR A 1 91 ? 7.374 -5.285 -6.676 1.00 94.25 91 THR A N 1
ATOM 695 C CA . THR A 1 91 ? 6.038 -4.982 -6.158 1.00 94.25 91 THR A CA 1
ATOM 696 C C . THR A 1 91 ? 5.628 -6.000 -5.103 1.00 94.25 91 THR A C 1
ATOM 698 O O . THR A 1 91 ? 5.318 -5.592 -3.991 1.00 94.25 91 THR A O 1
ATOM 701 N N . LEU A 1 92 ? 5.720 -7.303 -5.387 1.00 94.94 92 LEU A N 1
ATOM 702 C CA . LEU A 1 92 ? 5.380 -8.359 -4.429 1.00 94.94 92 LEU A CA 1
ATOM 703 C C . LEU A 1 92 ? 6.270 -8.310 -3.184 1.00 94.94 92 LEU A C 1
ATOM 705 O O . LEU A 1 92 ? 5.765 -8.453 -2.072 1.00 94.94 92 LEU A O 1
ATOM 709 N N . GLY A 1 93 ? 7.573 -8.057 -3.348 1.00 96.44 93 GLY A N 1
ATOM 710 C CA . GLY A 1 93 ? 8.498 -7.889 -2.228 1.00 96.44 93 GLY A CA 1
ATOM 711 C C . GLY A 1 93 ? 8.109 -6.718 -1.322 1.00 96.44 93 GLY A C 1
ATOM 712 O O . GLY A 1 93 ? 8.037 -6.875 -0.103 1.00 96.44 93 GLY A O 1
ATOM 713 N N . LEU A 1 94 ? 7.786 -5.558 -1.902 1.00 95.62 94 LEU A N 1
ATOM 714 C CA . LEU A 1 94 ? 7.315 -4.394 -1.146 1.00 95.62 94 LEU A CA 1
ATOM 715 C C . LEU A 1 94 ? 5.965 -4.653 -0.479 1.00 95.62 94 LEU A C 1
ATOM 717 O O . LEU A 1 94 ? 5.796 -4.321 0.691 1.00 95.62 94 LEU A O 1
ATOM 721 N N . THR A 1 95 ? 5.023 -5.284 -1.177 1.00 96.06 95 THR A N 1
ATOM 722 C CA . THR A 1 95 ? 3.723 -5.657 -0.609 1.00 96.06 95 THR A CA 1
ATOM 723 C C . THR A 1 95 ? 3.881 -6.601 0.573 1.00 96.06 95 THR A C 1
ATOM 725 O O . THR A 1 95 ? 3.208 -6.413 1.585 1.00 96.06 95 THR A O 1
ATOM 728 N N . ALA A 1 96 ? 4.788 -7.577 0.491 1.00 96.62 96 ALA A N 1
ATOM 729 C CA . ALA A 1 96 ? 5.081 -8.482 1.597 1.00 96.62 96 ALA A CA 1
ATOM 730 C C . ALA A 1 96 ? 5.636 -7.719 2.810 1.00 96.62 96 ALA A C 1
ATOM 732 O O . ALA A 1 96 ? 5.131 -7.885 3.921 1.00 96.62 96 ALA A O 1
ATOM 733 N N . VAL A 1 97 ? 6.605 -6.820 2.598 1.00 96.81 97 VAL A N 1
ATOM 734 C CA . VAL A 1 97 ? 7.172 -5.977 3.666 1.00 96.81 97 VAL A CA 1
ATOM 735 C C . VAL A 1 97 ? 6.113 -5.054 4.276 1.00 96.81 97 VAL A C 1
ATOM 737 O O . VAL A 1 97 ? 6.014 -4.949 5.502 1.00 96.81 97 VAL A O 1
ATOM 740 N N . PHE A 1 98 ? 5.287 -4.407 3.454 1.00 96.62 98 PHE A N 1
ATOM 741 C CA . PHE A 1 98 ? 4.211 -3.549 3.942 1.00 96.62 98 PHE A CA 1
ATOM 742 C C . PHE A 1 98 ? 3.157 -4.336 4.715 1.00 96.62 98 PHE A C 1
ATOM 744 O O . PHE A 1 98 ? 2.737 -3.905 5.782 1.00 96.62 98 PHE A O 1
ATOM 751 N N . THR A 1 99 ? 2.783 -5.523 4.243 1.00 96.06 99 THR A N 1
ATOM 752 C CA . THR A 1 99 ? 1.813 -6.381 4.938 1.00 96.06 99 THR A CA 1
ATOM 753 C C . THR A 1 99 ? 2.364 -6.836 6.285 1.00 96.06 99 THR A C 1
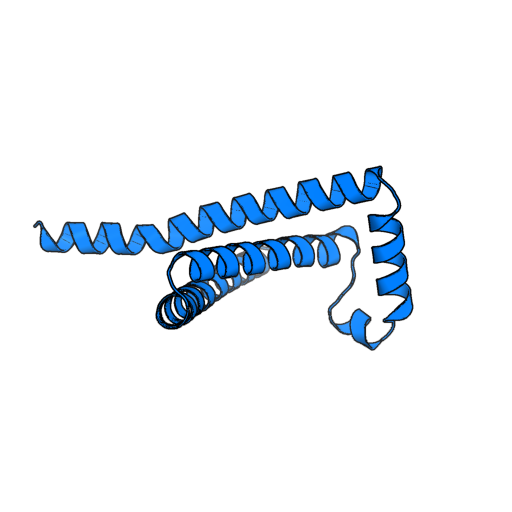ATOM 755 O O . THR A 1 99 ? 1.681 -6.728 7.301 1.00 96.06 99 THR A O 1
ATOM 758 N N . PHE A 1 100 ? 3.622 -7.279 6.322 1.00 96.62 100 PHE A N 1
ATOM 759 C CA . PHE A 1 100 ? 4.288 -7.684 7.558 1.00 96.62 100 PHE A CA 1
ATOM 760 C C . PHE A 1 100 ? 4.353 -6.541 8.585 1.00 96.62 100 PHE A C 1
ATOM 762 O O . PHE A 1 100 ? 3.996 -6.711 9.755 1.00 96.62 100 PHE A O 1
ATOM 769 N N . THR A 1 101 ? 4.765 -5.352 8.146 1.00 95.50 101 THR A N 1
ATOM 770 C CA . THR A 1 101 ? 4.852 -4.173 9.022 1.00 95.50 101 THR A CA 1
ATOM 771 C C . THR A 1 101 ? 3.474 -3.651 9.437 1.00 95.50 101 THR A C 1
ATOM 773 O O . THR A 1 101 ? 3.319 -3.213 10.574 1.00 95.50 101 THR A O 1
ATOM 776 N N . TYR A 1 102 ? 2.455 -3.775 8.585 1.00 95.88 102 TYR A N 1
ATOM 777 C CA . TYR A 1 102 ? 1.066 -3.456 8.914 1.00 95.88 102 TYR A CA 1
ATOM 778 C C . TYR A 1 102 ? 0.485 -4.391 9.988 1.00 95.88 102 TYR A C 1
ATOM 780 O O . TYR A 1 102 ? -0.120 -3.931 10.959 1.00 95.88 102 TYR A O 1
ATOM 788 N N . ILE A 1 103 ? 0.712 -5.705 9.870 1.00 94.19 103 ILE A N 1
ATOM 789 C CA . ILE A 1 103 ? 0.322 -6.676 10.907 1.00 94.19 103 ILE A CA 1
ATOM 790 C C . ILE A 1 103 ? 1.007 -6.323 12.229 1.00 94.19 103 ILE A C 1
ATOM 792 O O . ILE A 1 103 ? 0.355 -6.228 13.264 1.00 94.19 103 ILE A O 1
ATOM 796 N N . THR A 1 104 ? 2.311 -6.051 12.187 1.00 92.75 104 THR A N 1
ATOM 797 C CA . THR A 1 104 ? 3.078 -5.636 13.370 1.00 92.75 104 THR A CA 1
ATOM 798 C C . THR A 1 104 ? 2.455 -4.391 14.015 1.00 92.75 104 THR A C 1
ATOM 800 O O . THR A 1 104 ? 2.157 -4.393 15.208 1.00 92.75 104 THR A O 1
ATOM 803 N N . PHE A 1 105 ? 2.161 -3.361 13.219 1.00 93.44 105 PHE A N 1
ATOM 804 C CA . PHE A 1 105 ? 1.543 -2.115 13.676 1.00 93.44 105 PHE A CA 1
ATOM 805 C C . PHE A 1 105 ? 0.164 -2.317 14.325 1.00 93.44 105 PHE A C 1
ATOM 807 O O . PHE A 1 105 ? -0.155 -1.653 15.307 1.00 93.44 105 PHE A O 1
ATOM 814 N N . THR A 1 106 ? -0.652 -3.237 13.805 1.00 89.62 106 THR A N 1
ATOM 815 C CA . THR A 1 106 ? -2.015 -3.485 14.311 1.00 89.62 106 THR A CA 1
ATOM 816 C C . THR A 1 106 ? -2.056 -4.408 15.532 1.00 89.62 106 THR A C 1
ATOM 818 O O . THR A 1 106 ? -2.934 -4.248 16.382 1.00 89.62 106 THR A O 1
ATOM 821 N N . VAL A 1 107 ? -1.105 -5.337 15.662 1.00 88.62 107 VAL A N 1
ATOM 822 C CA . VAL A 1 107 ? -1.048 -6.315 16.764 1.00 88.62 107 VAL A CA 1
ATOM 823 C C . VAL A 1 107 ? -0.378 -5.745 18.020 1.00 88.62 107 VAL A C 1
ATOM 825 O O . VAL A 1 107 ? -0.829 -6.018 19.133 1.00 88.62 107 VAL A O 1
ATOM 828 N N . LEU A 1 108 ? 0.670 -4.925 17.876 1.00 81.88 108 LEU A N 1
ATOM 829 C CA . LEU A 1 108 ? 1.422 -4.362 19.012 1.00 81.88 108 LEU A CA 1
ATOM 830 C C . LEU A 1 108 ? 0.547 -3.639 20.058 1.00 81.88 108 LEU A C 1
ATOM 832 O O . LEU A 1 108 ? 0.699 -3.919 21.252 1.00 81.88 108 LEU A O 1
ATOM 836 N N . PRO A 1 109 ? -0.392 -2.757 19.664 1.00 82.50 109 PRO A N 1
ATOM 837 C CA . PRO A 1 109 ? -1.282 -2.091 20.610 1.00 82.50 109 PRO A CA 1
ATOM 838 C C . PRO A 1 109 ? -2.131 -3.079 21.416 1.00 82.50 109 PRO A C 1
ATOM 840 O O . PRO A 1 109 ? -2.290 -2.912 22.624 1.00 82.50 109 PRO A O 1
ATOM 843 N N . GLN A 1 110 ? -2.620 -4.145 20.781 1.00 74.31 110 GLN A N 1
ATOM 844 C CA . GLN A 1 110 ? -3.495 -5.136 21.414 1.00 74.31 110 GLN A CA 1
ATOM 845 C C . GLN A 1 110 ? -2.765 -5.924 22.510 1.00 74.31 110 GLN A C 1
ATOM 847 O O . GLN A 1 110 ? -3.314 -6.141 23.590 1.00 74.31 110 GLN A O 1
ATOM 852 N N . LEU A 1 111 ? -1.496 -6.270 22.273 1.00 72.00 111 LEU A N 1
ATOM 853 C CA . LEU A 1 111 ? -0.645 -6.932 23.267 1.00 72.00 111 LEU A CA 1
ATOM 854 C C . LEU A 1 111 ? -0.388 -6.035 24.488 1.00 72.00 111 LEU A C 1
ATOM 856 O O . LEU A 1 111 ? -0.415 -6.503 25.626 1.00 72.00 111 LEU A O 1
ATOM 860 N N . SER A 1 112 ? -0.178 -4.734 24.263 1.00 70.88 112 SER A N 1
ATOM 861 C CA . SER A 1 112 ? 0.053 -3.769 25.347 1.00 70.88 112 SER A CA 1
ATOM 862 C C . SER A 1 112 ? -1.178 -3.518 26.224 1.00 70.88 112 SER A C 1
ATOM 864 O O . SER A 1 112 ? -1.038 -3.307 27.428 1.00 70.88 112 SER A O 1
ATOM 866 N N . VAL A 1 113 ? -2.379 -3.573 25.638 1.00 73.25 113 VAL A N 1
ATOM 867 C CA . VAL A 1 113 ? -3.646 -3.429 26.366 1.00 73.25 113 VAL A CA 1
ATOM 868 C C . VAL A 1 113 ? -3.957 -4.698 27.156 1.00 73.25 113 VAL A C 1
ATOM 870 O O . VAL A 1 113 ? -4.290 -4.605 28.333 1.00 73.25 113 VAL A O 1
ATOM 873 N N . SER A 1 114 ? -3.781 -5.881 26.553 1.00 70.81 114 SER A N 1
ATOM 874 C CA . SER A 1 114 ? -4.029 -7.160 27.233 1.00 70.81 114 SER A CA 1
ATOM 875 C C . SER A 1 114 ? -3.166 -7.338 28.481 1.00 70.81 114 SER A C 1
ATOM 877 O O . SER A 1 114 ? -3.639 -7.899 29.463 1.00 70.81 114 SER A O 1
ATOM 879 N N . LYS A 1 115 ? -1.917 -6.856 28.459 1.00 68.31 115 LYS A N 1
ATOM 880 C CA . LYS A 1 115 ? -1.021 -6.943 29.616 1.00 68.31 115 LYS A CA 1
ATOM 881 C C . LYS A 1 115 ? -1.486 -6.067 30.788 1.00 68.31 115 LYS A C 1
ATOM 883 O O . LYS A 1 115 ? -1.425 -6.508 31.920 1.00 68.31 115 LYS A O 1
ATOM 888 N N . ARG A 1 116 ? -2.028 -4.871 30.520 1.00 66.12 116 ARG A N 1
A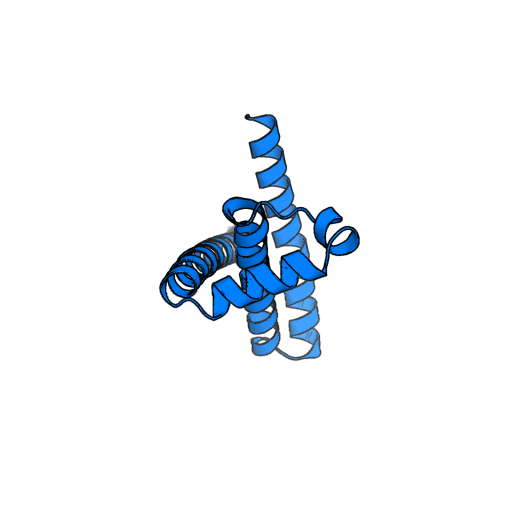TOM 889 C CA . ARG A 1 116 ? -2.525 -3.944 31.561 1.00 66.12 116 ARG A CA 1
ATOM 890 C C . ARG A 1 116 ? -3.801 -4.396 32.276 1.00 66.12 116 ARG A C 1
ATOM 892 O O . ARG A 1 116 ? -4.139 -3.803 33.287 1.00 66.12 116 ARG A O 1
ATOM 899 N N . LEU A 1 117 ? -4.542 -5.352 31.718 1.00 69.31 117 LEU A N 1
ATOM 900 C CA . LEU A 1 117 ? -5.778 -5.884 32.310 1.00 69.31 117 LEU A CA 1
ATOM 901 C C . LEU A 1 117 ? -5.544 -7.185 33.096 1.00 69.31 117 LEU A C 1
ATOM 903 O O . LEU A 1 117 ? -6.469 -7.668 33.741 1.00 69.31 117 LEU A O 1
ATOM 907 N N . GLY A 1 118 ? -4.347 -7.772 32.987 1.00 59.94 118 GLY A N 1
ATOM 908 C CA . GLY A 1 118 ? -3.946 -8.983 33.706 1.00 59.94 118 GLY A CA 1
ATOM 909 C C . GLY A 1 118 ? -3.044 -8.735 34.921 1.00 59.94 118 GLY A C 1
ATOM 910 O O . GLY A 1 118 ? -2.735 -9.703 35.612 1.00 59.94 118 GLY A O 1
ATOM 911 N N . ASP A 1 119 ? -2.644 -7.480 35.156 1.00 51.06 119 ASP A N 1
ATOM 912 C CA . ASP A 1 119 ? -1.917 -6.984 36.337 1.00 51.06 119 ASP A CA 1
ATOM 913 C C . ASP A 1 119 ? -2.899 -6.260 37.280 1.00 51.06 119 ASP A C 1
ATOM 915 O O . ASP A 1 119 ? -2.746 -6.388 38.517 1.00 51.06 119 ASP A O 1
#

Foldseek 3Di:
DVVVVVVVVVVLLVVLVVLVVVLVVQCVPPHNVRSVVVLLVVQLVVQLVCCCCPVVVDDPVCCVVPVPVVVVVVVCCVPDVVSVVVSCVRSVVSSVVSVVVSCVSVVVVVVVVVVVVVD

Secondary structure (DSSP, 8-state):
-HHHHHHHHHHHHHHHHHHHHHHHHHHHHH-HHHHHHHHHHHHHHHHHHHHIIIII---TTHHHH-HHHHHHHHHHHHHSHHHHHHHHHHHHHHHHHHHHHHHHHHHHHHHHHHHHT--

Solvent-accessible surface area (backbone atoms only — not comparable to full-atom values): 6390 Å² total; per-residue (Å²): 111,68,66,60,50,53,50,52,52,52,50,50,54,51,50,49,56,52,49,52,54,49,30,50,54,41,21,75,75,68,33,66,68,53,13,51,51,49,50,53,50,53,38,38,52,50,21,41,50,52,45,41,42,68,76,69,61,52,53,87,65,40,59,76,75,44,49,66,62,54,53,48,55,52,48,52,33,67,72,33,67,70,49,33,50,52,50,49,53,53,18,53,51,41,20,51,53,49,50,54,52,46,50,50,65,64,48,53,61,55,56,59,52,57,54,68,75,76,112

Radius of gyration: 17.83 Å; Cα contacts (8 Å, |Δi|>4): 58; chains: 1; bounding box: 39×28×60 Å